Protein AF-A0A5C8S201-F1 (afdb_monomer_lite)

Structure (mmCIF, N/CA/C/O backbone):
data_AF-A0A5C8S201-F1
#
_entry.id   AF-A0A5C8S201-F1
#
loop_
_atom_site.group_PDB
_atom_site.id
_atom_site.type_symbol
_atom_site.label_atom_id
_atom_site.label_alt_id
_atom_site.label_comp_id
_atom_site.label_asym_id
_atom_site.label_entity_id
_atom_site.label_seq_id
_atom_site.pdbx_PDB_ins_code
_atom_site.Cartn_x
_atom_site.Cartn_y
_atom_site.Cartn_z
_atom_site.occupancy
_atom_site.B_iso_or_equiv
_atom_site.auth_seq_id
_atom_site.auth_comp_id
_atom_site.auth_asym_id
_atom_site.auth_atom_id
_atom_site.pdbx_PDB_model_num
ATOM 1 N N . MET A 1 1 ? -7.965 9.736 9.997 1.00 76.38 1 MET A N 1
ATOM 2 C CA . MET A 1 1 ? -7.840 8.799 8.859 1.00 76.38 1 MET A CA 1
ATOM 3 C C . MET A 1 1 ? -8.892 7.715 9.010 1.00 76.38 1 MET A C 1
ATOM 5 O O . MET A 1 1 ? -8.983 7.152 10.094 1.00 76.38 1 MET A O 1
ATOM 9 N N . SER A 1 2 ? -9.700 7.449 7.991 1.00 86.06 2 SER A N 1
ATOM 10 C CA . SER A 1 2 ? -10.673 6.355 7.985 1.00 86.06 2 SER A CA 1
ATOM 11 C C . SER A 1 2 ? -10.128 5.139 7.236 1.00 86.06 2 SER A C 1
ATOM 13 O O . SER A 1 2 ? -9.182 5.245 6.452 1.00 86.06 2 SER A O 1
ATOM 15 N N . GLN A 1 3 ? -10.767 3.989 7.440 1.00 86.44 3 GLN A N 1
ATOM 16 C CA . GLN A 1 3 ? -10.465 2.759 6.711 1.00 86.44 3 GLN A CA 1
ATOM 17 C C . GLN A 1 3 ? -10.490 2.961 5.190 1.00 86.44 3 GLN A C 1
AT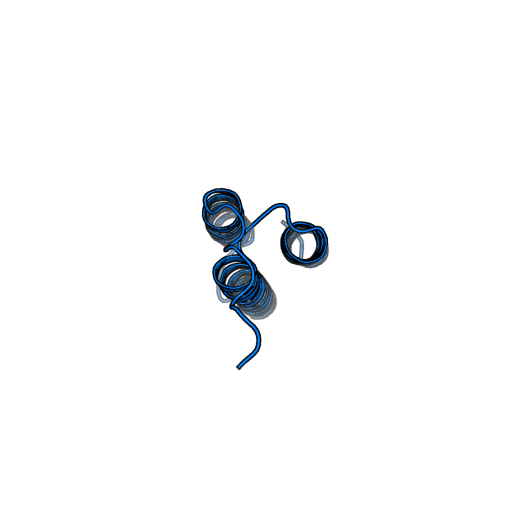OM 19 O O . GLN A 1 3 ? -9.581 2.532 4.486 1.00 86.44 3 GLN A O 1
ATOM 24 N N . ALA A 1 4 ? -11.491 3.690 4.689 1.00 87.56 4 ALA A N 1
ATOM 25 C CA . ALA A 1 4 ? -11.625 3.992 3.266 1.00 87.56 4 ALA A CA 1
ATOM 26 C C . ALA A 1 4 ? -10.421 4.776 2.715 1.00 87.56 4 ALA A C 1
ATOM 28 O O . ALA A 1 4 ? -9.985 4.534 1.593 1.00 87.56 4 ALA A O 1
ATOM 29 N N . GLN A 1 5 ? -9.841 5.680 3.511 1.00 91.19 5 GLN A N 1
ATOM 30 C CA . GLN A 1 5 ? -8.656 6.434 3.100 1.00 91.19 5 GLN A CA 1
ATOM 31 C C . GLN A 1 5 ? -7.401 5.547 3.038 1.00 91.19 5 GLN A C 1
ATOM 33 O O . GLN A 1 5 ? -6.576 5.720 2.142 1.00 91.19 5 GLN A O 1
ATOM 38 N N . LEU A 1 6 ? -7.262 4.575 3.948 1.00 93.56 6 LEU A N 1
ATOM 39 C CA . LEU A 1 6 ? -6.173 3.592 3.899 1.00 93.56 6 LEU A CA 1
ATOM 40 C C . LEU A 1 6 ? -6.316 2.645 2.701 1.00 93.56 6 LEU A C 1
ATOM 42 O O . LEU A 1 6 ? -5.316 2.334 2.055 1.00 93.56 6 LEU A O 1
ATOM 46 N N . SER A 1 7 ? -7.540 2.231 2.367 1.00 92.25 7 SER A N 1
ATOM 47 C CA . SER A 1 7 ? -7.805 1.471 1.140 1.00 92.25 7 SER A CA 1
ATOM 48 C C . SER A 1 7 ? -7.423 2.267 -0.106 1.00 92.25 7 SER A C 1
ATOM 50 O O . SER A 1 7 ? -6.668 1.761 -0.927 1.00 92.25 7 SER A O 1
ATOM 52 N N . ALA A 1 8 ? -7.816 3.541 -0.195 1.00 94.44 8 ALA A N 1
ATOM 53 C CA . ALA A 1 8 ? -7.441 4.390 -1.326 1.00 94.44 8 ALA A CA 1
ATOM 54 C C . ALA A 1 8 ? -5.913 4.512 -1.491 1.00 94.44 8 ALA A C 1
ATOM 56 O O . ALA A 1 8 ? -5.398 4.453 -2.603 1.00 94.44 8 ALA A O 1
ATOM 57 N N . LEU A 1 9 ? -5.167 4.632 -0.388 1.00 95.38 9 LEU A N 1
ATOM 58 C CA . LEU A 1 9 ? -3.700 4.609 -0.393 1.00 95.38 9 LEU A CA 1
ATOM 59 C C . LEU A 1 9 ? -3.134 3.290 -0.943 1.00 95.38 9 LEU A C 1
ATOM 61 O O . LEU A 1 9 ? -2.228 3.301 -1.774 1.00 95.38 9 LEU A O 1
ATOM 65 N N . ALA A 1 10 ? -3.670 2.156 -0.491 1.00 96.94 10 ALA A N 1
ATOM 66 C CA . ALA A 1 10 ? -3.279 0.833 -0.967 1.00 96.94 10 ALA A CA 1
ATOM 67 C C . ALA A 1 10 ? -3.544 0.657 -2.476 1.00 96.94 10 ALA A C 1
ATOM 69 O O . ALA A 1 10 ? -2.700 0.093 -3.179 1.00 96.94 10 ALA A O 1
ATOM 70 N N . ASP A 1 11 ? -4.671 1.176 -2.963 1.00 97.19 11 ASP A N 1
ATOM 71 C CA . ASP A 1 11 ? -5.067 1.116 -4.372 1.00 97.19 11 ASP A CA 1
ATOM 72 C C . ASP A 1 11 ? -4.178 2.014 -5.245 1.00 97.19 11 ASP A C 1
ATOM 74 O O . ASP A 1 11 ? -3.695 1.569 -6.281 1.00 97.19 11 ASP A O 1
ATOM 78 N N . ARG A 1 12 ? -3.801 3.216 -4.779 1.00 96.44 12 ARG A N 1
ATOM 79 C CA . ARG A 1 12 ? -2.835 4.073 -5.499 1.00 96.44 12 ARG A CA 1
ATOM 80 C C . ARG A 1 12 ? -1.489 3.394 -5.738 1.00 96.44 12 ARG A C 1
ATOM 82 O O . ARG A 1 12 ? -0.887 3.585 -6.796 1.00 96.44 12 ARG A O 1
ATOM 89 N N . ILE A 1 13 ? -0.991 2.637 -4.756 1.00 98.00 13 ILE A N 1
ATOM 90 C CA . ILE A 1 13 ? 0.260 1.881 -4.911 1.00 98.00 13 ILE A CA 1
ATOM 91 C C . ILE A 1 13 ? 0.061 0.768 -5.946 1.00 98.00 13 ILE A C 1
ATOM 93 O O . ILE A 1 13 ? 0.931 0.586 -6.800 1.00 98.00 13 ILE A O 1
ATOM 97 N N . GLN A 1 14 ? -1.079 0.068 -5.898 1.00 98.00 14 GLN A N 1
ATOM 98 C CA . GLN A 1 14 ? -1.429 -0.962 -6.876 1.00 98.00 14 GLN A CA 1
ATOM 99 C C . GLN A 1 14 ? -1.440 -0.410 -8.301 1.00 98.00 14 GLN A C 1
ATOM 101 O O . GLN A 1 14 ? -0.667 -0.876 -9.140 1.00 98.00 14 GLN A O 1
ATOM 106 N N . ASP A 1 15 ? -2.202 0.655 -8.532 1.00 98.19 15 ASP A N 1
ATOM 107 C CA . ASP A 1 15 ? -2.283 1.324 -9.829 1.00 98.19 15 ASP A CA 1
ATOM 108 C C . ASP A 1 15 ? -0.903 1.784 -10.314 1.00 98.19 15 ASP A C 1
ATOM 110 O O . ASP A 1 15 ? -0.592 1.738 -11.505 1.00 98.19 15 ASP A O 1
ATOM 114 N N . ALA A 1 16 ? -0.041 2.257 -9.408 1.00 97.56 16 ALA A N 1
ATOM 115 C CA . ALA A 1 16 ? 1.301 2.695 -9.768 1.00 97.56 16 ALA A CA 1
ATOM 116 C C . ALA A 1 16 ? 2.171 1.554 -10.307 1.00 97.56 16 ALA A C 1
ATOM 118 O O . ALA A 1 16 ? 2.858 1.760 -11.310 1.00 97.56 16 ALA A O 1
ATOM 119 N N . TRP A 1 17 ? 2.157 0.364 -9.700 1.00 96.44 17 TRP A N 1
ATOM 120 C CA . TRP A 1 17 ? 2.970 -0.732 -10.234 1.00 96.44 17 TRP A CA 1
ATOM 121 C C . TRP A 1 17 ? 2.333 -1.4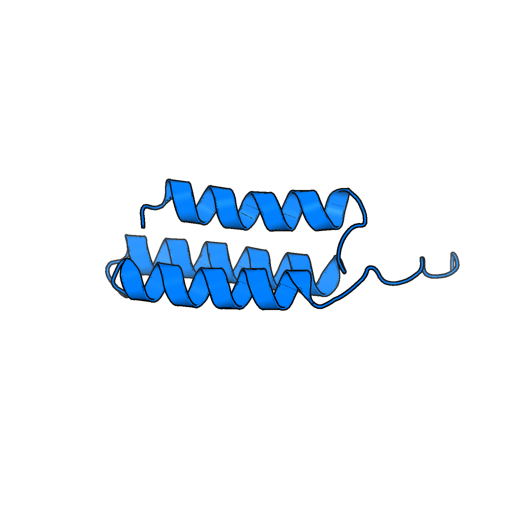00 -11.449 1.00 96.44 17 TRP A C 1
ATOM 123 O O . TRP A 1 17 ? 3.068 -1.853 -12.322 1.00 96.44 17 TRP A O 1
ATOM 133 N N . GLU A 1 18 ? 1.000 -1.479 -11.523 1.00 97.06 18 GLU A N 1
ATOM 134 C CA . GLU A 1 18 ? 0.305 -2.099 -12.662 1.00 97.06 18 GLU A CA 1
ATOM 135 C C . GLU A 1 18 ? 0.559 -1.310 -13.947 1.00 97.06 18 GLU A C 1
ATOM 137 O O . GLU A 1 18 ? 0.736 -1.894 -15.011 1.00 97.06 18 GLU A O 1
ATOM 142 N N . ASN A 1 19 ? 0.697 0.011 -13.822 1.00 96.81 19 ASN A N 1
ATOM 143 C CA . ASN A 1 19 ? 1.044 0.905 -14.924 1.00 96.81 19 ASN A CA 1
ATOM 144 C C . ASN A 1 19 ? 2.559 1.120 -15.089 1.00 96.81 19 ASN A C 1
ATOM 146 O O . ASN A 1 19 ? 2.972 2.059 -15.767 1.00 96.81 19 ASN A O 1
ATOM 150 N N . GLY A 1 20 ? 3.401 0.306 -14.442 1.00 96.06 20 GLY A N 1
ATOM 151 C CA . GLY A 1 20 ? 4.853 0.374 -14.612 1.00 96.06 20 GLY A CA 1
ATOM 152 C C . GLY A 1 20 ? 5.476 1.702 -14.172 1.00 96.06 20 GLY A C 1
ATOM 153 O O . GLY A 1 20 ? 6.474 2.122 -14.746 1.00 96.06 20 GLY A O 1
ATOM 154 N N . ARG A 1 21 ? 4.905 2.387 -13.172 1.00 97.56 21 ARG A N 1
ATOM 155 C CA . ARG A 1 21 ? 5.477 3.624 -12.603 1.00 97.56 21 ARG A CA 1
ATOM 156 C C . ARG A 1 21 ? 6.434 3.358 -11.442 1.00 97.56 21 ARG A C 1
ATOM 158 O O . ARG A 1 21 ? 7.319 4.169 -11.198 1.00 97.56 21 ARG A O 1
ATOM 165 N N . ILE A 1 22 ? 6.266 2.236 -10.740 1.00 98.38 22 ILE A N 1
ATOM 166 C CA . ILE A 1 22 ? 7.105 1.823 -9.603 1.00 98.38 22 ILE A CA 1
ATOM 167 C C . ILE A 1 22 ? 7.446 0.328 -9.665 1.00 98.38 22 ILE A C 1
ATOM 169 O O . ILE A 1 22 ? 6.802 -0.446 -10.376 1.00 98.38 22 ILE A O 1
ATOM 173 N N . CYS A 1 23 ? 8.433 -0.101 -8.879 1.00 98.12 23 CYS A N 1
ATOM 174 C CA . CYS A 1 23 ? 8.789 -1.508 -8.709 1.00 98.12 23 CYS A CA 1
ATOM 175 C C . CYS A 1 23 ? 7.632 -2.317 -8.110 1.00 98.12 23 CYS A C 1
ATOM 177 O O . CYS A 1 23 ? 7.190 -2.068 -6.987 1.00 98.12 23 CYS A O 1
ATOM 179 N N . SER A 1 24 ? 7.196 -3.358 -8.821 1.00 97.06 24 SER A N 1
ATOM 180 C CA . SER A 1 24 ? 6.078 -4.195 -8.378 1.00 97.06 24 SER A CA 1
ATOM 181 C C . SER A 1 24 ? 6.387 -5.036 -7.132 1.00 97.06 24 SER A C 1
ATOM 183 O O . SER A 1 24 ? 5.483 -5.313 -6.347 1.00 97.06 24 SER A O 1
ATOM 185 N N . LEU A 1 25 ? 7.653 -5.403 -6.892 1.00 97.00 25 LEU A N 1
ATOM 186 C CA . LEU A 1 25 ? 8.059 -6.139 -5.686 1.00 97.00 25 LEU A CA 1
ATOM 187 C C . LEU A 1 25 ? 7.909 -5.275 -4.431 1.00 97.00 25 LEU A C 1
ATOM 189 O O . LEU A 1 25 ? 7.265 -5.690 -3.466 1.00 97.00 25 LEU A O 1
ATOM 193 N N . VAL A 1 26 ? 8.459 -4.058 -4.472 1.00 97.94 26 VAL A N 1
ATOM 194 C CA . VAL A 1 26 ? 8.360 -3.103 -3.361 1.00 97.94 26 VAL A CA 1
ATOM 195 C C . VAL A 1 26 ? 6.911 -2.652 -3.188 1.00 97.94 26 VAL A C 1
ATOM 197 O O . VAL A 1 26 ? 6.384 -2.700 -2.077 1.00 97.94 26 VAL A O 1
ATOM 200 N N . GLY A 1 27 ? 6.235 -2.308 -4.289 1.00 98.06 27 GLY A N 1
ATOM 201 C CA . GLY A 1 27 ? 4.837 -1.887 -4.290 1.00 98.06 27 GLY A CA 1
ATOM 202 C C . GLY A 1 27 ? 3.915 -2.899 -3.607 1.00 98.06 27 GLY A C 1
ATOM 203 O O . GLY A 1 27 ? 3.195 -2.535 -2.675 1.00 98.06 27 GLY A O 1
ATOM 204 N N . ARG A 1 28 ? 3.985 -4.186 -3.981 1.00 98.12 28 ARG A N 1
ATOM 205 C CA . ARG A 1 28 ? 3.171 -5.246 -3.353 1.00 98.12 28 ARG A CA 1
ATOM 206 C C . ARG A 1 28 ? 3.411 -5.355 -1.847 1.00 98.12 28 ARG A C 1
ATOM 208 O O . ARG A 1 28 ? 2.447 -5.471 -1.087 1.00 98.12 28 ARG A O 1
ATOM 215 N N . GLY A 1 29 ? 4.671 -5.286 -1.412 1.00 98.50 29 GLY A N 1
ATOM 216 C CA . GLY A 1 29 ? 5.028 -5.303 0.008 1.00 98.50 29 GLY A CA 1
ATOM 217 C C . GLY A 1 29 ? 4.451 -4.107 0.771 1.00 98.50 29 GLY A C 1
ATOM 218 O O . GLY A 1 29 ? 3.816 -4.279 1.815 1.00 98.50 29 GLY A O 1
ATOM 219 N N . CYS A 1 30 ? 4.596 -2.899 0.222 1.00 98.56 30 CYS A N 1
ATOM 220 C CA . CYS A 1 30 ? 4.050 -1.681 0.817 1.00 98.56 30 CYS A CA 1
ATOM 221 C C . CYS A 1 30 ? 2.517 -1.686 0.863 1.00 98.56 30 CYS A C 1
ATOM 223 O O . CYS A 1 30 ? 1.943 -1.357 1.902 1.00 98.56 30 CYS A O 1
ATOM 225 N N . ARG A 1 31 ? 1.835 -2.144 -0.195 1.00 98.50 31 ARG A N 1
ATOM 226 C CA . ARG A 1 31 ? 0.374 -2.308 -0.176 1.00 98.50 31 ARG A CA 1
ATOM 227 C C . ARG A 1 31 ? -0.068 -3.278 0.916 1.00 98.50 31 ARG A C 1
ATOM 229 O O . ARG A 1 31 ? -0.961 -2.955 1.697 1.00 98.50 31 ARG A O 1
ATOM 236 N N . ALA A 1 32 ? 0.565 -4.450 1.007 1.00 98.44 32 ALA A N 1
ATOM 237 C CA . ALA A 1 32 ? 0.251 -5.430 2.047 1.00 98.44 32 ALA A CA 1
ATOM 238 C C . ALA A 1 32 ? 0.446 -4.847 3.459 1.00 98.44 32 ALA A C 1
ATOM 240 O O . ALA A 1 32 ? -0.371 -5.088 4.353 1.00 98.44 32 ALA A O 1
ATOM 241 N N . ARG A 1 33 ? 1.483 -4.021 3.650 1.00 98.38 33 ARG A N 1
ATOM 242 C CA . ARG A 1 33 ? 1.709 -3.276 4.895 1.00 98.38 33 ARG A CA 1
ATOM 243 C C . ARG A 1 33 ? 0.562 -2.308 5.204 1.00 98.38 33 ARG A C 1
ATOM 245 O O . ARG A 1 33 ? 0.093 -2.314 6.340 1.00 98.38 33 ARG A O 1
ATOM 252 N N . ILE A 1 34 ? 0.062 -1.540 4.233 1.00 98.31 34 ILE A N 1
ATOM 253 C CA . ILE A 1 34 ? -1.088 -0.632 4.430 1.00 98.31 34 ILE A CA 1
ATOM 254 C C . ILE A 1 34 ? -2.356 -1.407 4.802 1.00 98.31 34 ILE A C 1
ATOM 256 O O . ILE A 1 34 ? -3.032 -1.050 5.766 1.00 98.31 34 ILE A O 1
ATOM 260 N N . VAL A 1 35 ? -2.629 -2.532 4.137 1.00 97.81 35 VAL A N 1
ATOM 261 C CA . VAL A 1 35 ? -3.752 -3.416 4.500 1.00 97.81 35 VAL A CA 1
ATOM 262 C C . VAL A 1 35 ? -3.610 -3.940 5.936 1.00 97.81 35 VAL A C 1
ATOM 264 O O . VAL A 1 35 ? -4.593 -4.051 6.670 1.00 97.81 35 VAL A O 1
ATOM 267 N N . ARG A 1 36 ? -2.387 -4.249 6.387 1.00 98.25 36 ARG A N 1
ATOM 268 C CA . ARG A 1 36 ? -2.148 -4.661 7.777 1.00 98.25 36 ARG A CA 1
ATOM 269 C C . ARG A 1 36 ? -2.375 -3.517 8.769 1.00 98.25 36 ARG A C 1
ATOM 271 O O . ARG A 1 36 ? -2.918 -3.785 9.839 1.00 98.25 36 ARG A O 1
ATOM 278 N N . ILE A 1 37 ? -1.986 -2.289 8.422 1.00 98.25 37 ILE A N 1
ATOM 279 C CA . ILE A 1 37 ? -2.222 -1.073 9.220 1.00 98.25 37 ILE A CA 1
ATOM 280 C C . ILE A 1 37 ? -3.726 -0.826 9.384 1.00 98.25 37 ILE A C 1
ATOM 282 O O . ILE A 1 37 ? -4.179 -0.628 10.507 1.00 98.25 37 ILE A O 1
ATOM 286 N N . ALA A 1 38 ? -4.493 -0.933 8.300 1.00 97.25 38 ALA A N 1
ATOM 287 C CA . ALA A 1 38 ? -5.952 -0.826 8.297 1.00 97.25 38 ALA A CA 1
ATOM 288 C C . ALA A 1 38 ? -6.601 -1.803 9.297 1.00 97.25 38 ALA A C 1
ATOM 290 O O . ALA A 1 38 ? -7.325 -1.401 10.203 1.00 97.25 38 ALA A O 1
ATOM 291 N N . ARG A 1 39 ? -6.193 -3.079 9.263 1.00 96.94 39 ARG A N 1
ATOM 292 C CA . ARG A 1 39 ? -6.651 -4.091 10.237 1.00 96.94 39 ARG A CA 1
ATOM 293 C C . ARG A 1 39 ? -6.259 -3.781 11.687 1.00 96.94 39 ARG A C 1
ATOM 295 O O . ARG A 1 39 ? -6.952 -4.204 12.605 1.00 96.94 39 ARG A O 1
ATOM 302 N N . LEU A 1 40 ? -5.119 -3.124 11.919 1.00 97.81 40 LEU A N 1
ATOM 303 C CA . LEU A 1 40 ? -4.699 -2.724 13.269 1.00 97.81 40 LEU A CA 1
ATOM 304 C C . LEU A 1 40 ? -5.528 -1.546 13.789 1.00 97.81 40 LEU A C 1
ATOM 306 O O . LEU A 1 40 ? -5.847 -1.529 14.977 1.00 97.81 40 LEU A O 1
ATOM 310 N N . LEU A 1 41 ? -5.875 -0.600 12.912 1.00 97.50 41 LEU A N 1
ATOM 311 C CA . LEU A 1 41 ? -6.769 0.511 13.225 1.00 97.50 41 LEU A CA 1
ATOM 312 C C . LEU A 1 41 ? -8.173 -0.005 13.567 1.00 97.50 41 LEU A C 1
ATOM 314 O O . LEU A 1 41 ? -8.689 0.327 14.630 1.00 97.50 41 LEU A O 1
ATOM 318 N N . ASP A 1 42 ? -8.739 -0.883 12.732 1.00 96.50 42 ASP A N 1
ATOM 319 C CA . ASP A 1 42 ? -10.058 -1.492 12.969 1.00 96.50 42 ASP A CA 1
ATOM 320 C C . ASP A 1 42 ? -10.119 -2.252 14.301 1.00 96.50 42 ASP A C 1
ATOM 322 O O . ASP A 1 42 ? -11.116 -2.210 15.015 1.00 96.50 42 ASP A O 1
ATOM 326 N N . ALA A 1 43 ? -9.028 -2.932 14.661 1.00 97.31 43 ALA A N 1
ATOM 327 C CA . ALA A 1 43 ? -8.915 -3.659 15.921 1.00 97.31 43 ALA A CA 1
ATOM 328 C C . ALA A 1 43 ? -8.615 -2.755 17.137 1.00 97.31 43 ALA A C 1
ATOM 330 O O . ALA A 1 43 ? -8.343 -3.275 18.221 1.00 97.31 43 ALA A O 1
ATOM 331 N N . GLY A 1 44 ? -8.574 -1.427 16.968 1.00 97.31 44 GLY A N 1
ATOM 332 C CA . GLY A 1 44 ? -8.266 -0.469 18.035 1.00 97.31 44 GLY A CA 1
ATOM 333 C C . GLY A 1 44 ? -6.846 -0.598 18.599 1.00 97.31 44 GLY A C 1
ATOM 334 O O . GLY A 1 44 ? -6.581 -0.182 19.724 1.00 97.31 44 GLY A O 1
ATOM 335 N N . ARG A 1 45 ? -5.919 -1.215 17.852 1.00 98.44 45 ARG A N 1
ATOM 336 C CA . ARG A 1 45 ? -4.533 -1.453 18.296 1.00 98.44 45 ARG A CA 1
ATOM 337 C C . ARG A 1 45 ? -3.618 -0.256 18.062 1.00 98.44 45 ARG A C 1
ATOM 339 O O . ARG A 1 45 ? -2.545 -0.206 18.657 1.00 98.44 45 ARG A O 1
ATOM 346 N N . ILE A 1 46 ? -4.023 0.661 17.189 1.00 97.88 46 ILE A N 1
ATOM 347 C CA . ILE A 1 46 ? -3.366 1.940 16.910 1.00 97.88 46 ILE A CA 1
ATOM 348 C C . ILE A 1 46 ? -4.435 3.008 16.676 1.00 97.88 46 ILE A C 1
ATOM 350 O O . ILE A 1 46 ? -5.532 2.690 16.220 1.00 97.88 46 ILE A O 1
ATOM 354 N N . ASP A 1 47 ? -4.104 4.266 16.956 1.00 96.62 47 ASP A N 1
ATOM 355 C CA . ASP A 1 47 ? -4.964 5.400 16.619 1.00 96.62 47 ASP A CA 1
ATOM 356 C C . ASP A 1 47 ? -4.873 5.784 15.127 1.00 96.62 47 ASP A C 1
ATOM 358 O O . ASP A 1 47 ? -3.997 5.333 14.375 1.00 96.62 47 ASP A O 1
ATOM 362 N N . ALA A 1 48 ? -5.804 6.634 14.693 1.00 96.31 48 ALA A N 1
ATOM 363 C CA . ALA A 1 48 ? -5.933 7.049 13.300 1.00 96.31 48 ALA A CA 1
ATOM 364 C C . ALA A 1 48 ? -4.735 7.870 12.787 1.00 96.31 48 ALA A C 1
ATOM 366 O O . ALA A 1 48 ? -4.401 7.785 11.601 1.00 96.31 48 ALA A O 1
ATOM 367 N N . ASP A 1 49 ? -4.079 8.644 13.652 1.00 95.88 49 ASP A N 1
ATOM 368 C CA . ASP A 1 49 ? -2.933 9.476 13.277 1.00 95.88 49 ASP A CA 1
ATOM 369 C C . ASP A 1 49 ? -1.679 8.622 13.091 1.00 95.88 49 ASP A C 1
ATOM 371 O O . ASP A 1 49 ? -0.892 8.826 12.162 1.00 95.88 49 ASP A O 1
ATOM 375 N N . ARG A 1 50 ? -1.497 7.614 13.946 1.00 97.75 50 ARG A N 1
ATOM 376 C CA . ARG A 1 50 ? -0.429 6.631 13.818 1.00 97.75 50 ARG A CA 1
ATOM 377 C C . ARG A 1 50 ? -0.634 5.770 12.581 1.00 97.75 50 ARG A C 1
ATOM 379 O O . ARG A 1 50 ? 0.341 5.535 11.866 1.00 97.75 50 ARG A O 1
ATOM 386 N N . ALA A 1 51 ? -1.868 5.349 12.304 1.00 98.19 51 ALA A N 1
ATOM 387 C CA . ALA A 1 51 ? -2.204 4.627 11.082 1.00 98.19 51 ALA A CA 1
ATOM 388 C C . ALA A 1 51 ? -1.864 5.448 9.827 1.00 98.19 51 ALA A C 1
ATOM 390 O O . ALA A 1 51 ? -1.221 4.926 8.917 1.00 98.19 51 ALA A O 1
ATOM 391 N N . LEU A 1 52 ? -2.205 6.744 9.815 1.00 96.19 52 LEU A N 1
ATOM 392 C CA . LEU A 1 52 ? -1.848 7.655 8.727 1.00 96.19 52 LEU A CA 1
ATOM 393 C C . LEU A 1 52 ? -0.336 7.729 8.510 1.00 96.19 52 LEU A C 1
ATOM 395 O O . LEU A 1 52 ? 0.129 7.486 7.398 1.00 96.19 52 LEU A O 1
ATOM 399 N N . ARG A 1 53 ? 0.433 8.038 9.563 1.00 97.12 5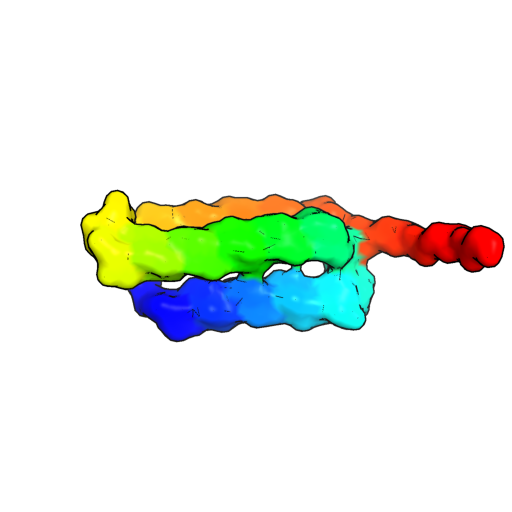3 ARG A N 1
ATOM 400 C CA . ARG A 1 53 ? 1.895 8.179 9.452 1.00 97.12 53 ARG A CA 1
ATOM 401 C C . ARG A 1 53 ? 2.534 6.916 8.876 1.00 97.12 53 ARG A C 1
ATOM 403 O O . ARG A 1 53 ? 3.292 6.996 7.916 1.00 97.12 53 ARG A O 1
ATOM 410 N N . LEU A 1 54 ? 2.158 5.748 9.399 1.00 98.31 54 LEU A N 1
ATOM 411 C CA . LEU A 1 54 ? 2.685 4.464 8.933 1.00 98.31 54 LEU A CA 1
ATOM 412 C C . LEU A 1 54 ? 2.300 4.150 7.478 1.00 98.31 54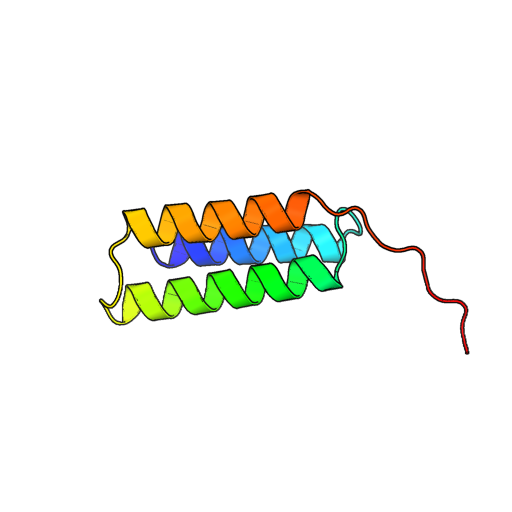 LEU A C 1
ATOM 414 O O . LEU A 1 54 ? 3.079 3.514 6.765 1.00 98.31 54 LEU A O 1
ATOM 418 N N . ALA A 1 55 ? 1.106 4.558 7.041 1.00 98.06 55 ALA A N 1
ATOM 419 C CA . ALA A 1 55 ? 0.662 4.354 5.667 1.00 98.06 55 ALA A CA 1
ATOM 420 C C . ALA A 1 55 ? 1.389 5.289 4.688 1.00 98.06 55 ALA A C 1
ATOM 422 O O . ALA A 1 55 ? 1.809 4.836 3.625 1.00 98.06 55 ALA A O 1
ATOM 423 N N . MET A 1 56 ? 1.616 6.550 5.070 1.00 96.44 56 MET A N 1
ATOM 424 C CA . MET A 1 56 ? 2.414 7.503 4.287 1.00 96.44 56 MET A CA 1
ATOM 425 C C . MET A 1 56 ? 3.876 7.073 4.163 1.00 96.44 56 MET A C 1
ATOM 427 O O . MET A 1 56 ? 4.449 7.189 3.087 1.00 96.44 56 MET A O 1
ATOM 431 N N . GLU A 1 57 ? 4.475 6.535 5.231 1.00 98.06 57 GLU A N 1
ATOM 432 C CA . GLU A 1 57 ? 5.820 5.947 5.173 1.00 98.06 57 GLU A CA 1
ATOM 433 C C . GLU A 1 57 ? 5.888 4.818 4.130 1.00 98.06 57 GLU A C 1
ATOM 435 O O . GLU A 1 57 ? 6.824 4.756 3.333 1.00 98.06 57 GLU A O 1
ATOM 440 N N . ALA A 1 58 ? 4.885 3.931 4.115 1.00 98.38 58 ALA A N 1
ATOM 441 C CA . ALA A 1 58 ? 4.822 2.817 3.172 1.00 98.38 58 ALA A CA 1
ATOM 442 C C . ALA A 1 58 ? 4.612 3.287 1.723 1.00 98.38 58 ALA A C 1
ATOM 444 O O . ALA A 1 58 ? 5.266 2.770 0.817 1.00 98.38 58 ALA A O 1
ATOM 445 N N . GLU A 1 59 ? 3.731 4.265 1.500 1.00 97.62 59 GLU A N 1
ATOM 446 C CA . GLU A 1 59 ? 3.540 4.875 0.182 1.00 97.62 59 GLU A CA 1
ATOM 447 C C . GLU A 1 59 ? 4.819 5.566 -0.296 1.00 97.62 59 GLU A C 1
ATOM 449 O O . GLU A 1 59 ? 5.282 5.280 -1.396 1.00 97.62 59 GLU A O 1
ATOM 454 N N . GLY A 1 60 ? 5.438 6.401 0.543 1.00 97.56 60 GLY A N 1
ATOM 455 C CA . GLY A 1 60 ? 6.693 7.075 0.218 1.00 97.56 60 GLY A CA 1
ATOM 456 C C . GLY A 1 60 ? 7.784 6.080 -0.172 1.00 97.56 60 GLY A C 1
ATOM 457 O O . GLY A 1 60 ? 8.386 6.217 -1.233 1.00 97.56 60 GLY A O 1
ATOM 458 N N . ALA A 1 61 ? 7.962 5.019 0.621 1.00 97.69 61 ALA A N 1
ATOM 459 C CA . ALA A 1 61 ? 8.904 3.953 0.299 1.00 97.69 61 ALA A CA 1
ATOM 460 C C . ALA A 1 61 ? 8.580 3.268 -1.037 1.00 97.69 61 ALA A C 1
ATOM 462 O O . ALA A 1 61 ? 9.493 3.011 -1.811 1.00 97.69 61 ALA A O 1
ATOM 463 N N . ALA A 1 62 ? 7.305 2.998 -1.341 1.00 98.12 62 ALA A N 1
ATOM 464 C CA . ALA A 1 62 ? 6.916 2.396 -2.616 1.00 98.12 62 ALA A CA 1
ATOM 465 C C . ALA A 1 62 ? 7.256 3.298 -3.814 1.00 98.12 62 ALA A C 1
ATOM 467 O O . ALA A 1 62 ? 7.731 2.807 -4.837 1.00 98.12 62 ALA A O 1
ATOM 468 N N . MET A 1 63 ? 7.053 4.609 -3.664 1.00 97.44 63 MET A N 1
ATOM 469 C CA . MET A 1 63 ? 7.289 5.604 -4.714 1.00 97.44 63 MET A CA 1
ATOM 470 C C . MET A 1 63 ? 8.777 5.908 -4.955 1.00 97.44 63 MET A C 1
ATOM 472 O O . MET A 1 63 ? 9.108 6.534 -5.957 1.00 97.44 63 MET A O 1
ATOM 476 N N . CYS A 1 64 ? 9.687 5.453 -4.085 1.00 98.06 64 CYS A N 1
ATOM 477 C CA . CYS A 1 64 ? 11.131 5.644 -4.262 1.00 98.06 64 CYS A CA 1
ATOM 478 C C . CYS A 1 64 ? 11.779 4.685 -5.272 1.00 98.06 64 CYS A C 1
ATOM 480 O O . CYS A 1 64 ? 12.891 4.953 -5.725 1.00 98.06 64 CYS A O 1
ATOM 482 N N . PHE A 1 65 ? 11.139 3.562 -5.607 1.00 97.75 65 PHE A N 1
ATOM 483 C CA . PHE A 1 65 ? 11.759 2.524 -6.435 1.00 97.75 65 PHE A CA 1
ATOM 484 C C . PHE A 1 65 ? 11.127 2.481 -7.822 1.00 97.75 65 PHE A C 1
ATOM 486 O O . PHE A 1 65 ? 9.969 2.089 -7.972 1.0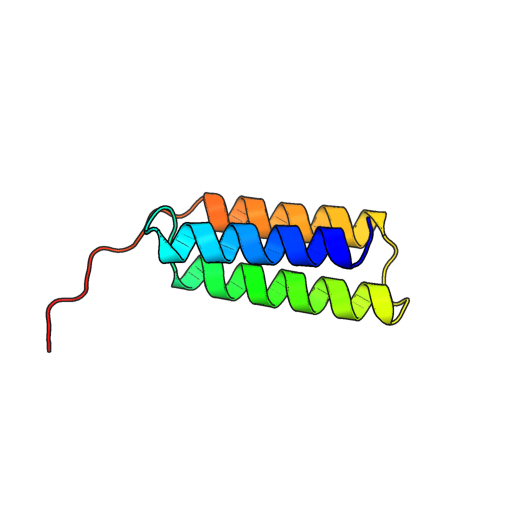0 97.75 65 PHE A O 1
ATOM 493 N N . ALA A 1 66 ? 11.914 2.826 -8.841 1.00 97.38 66 ALA A N 1
ATOM 494 C CA . ALA A 1 66 ? 11.535 2.667 -10.241 1.00 97.38 66 ALA A CA 1
ATOM 495 C C . ALA A 1 66 ? 11.311 1.180 -10.606 1.00 97.38 66 ALA A C 1
ATOM 497 O O . ALA A 1 66 ? 11.846 0.296 -9.927 1.00 97.38 66 ALA A O 1
ATOM 498 N N . PRO A 1 67 ? 10.530 0.875 -11.659 1.00 97.31 67 PRO A N 1
ATOM 499 C CA . PRO A 1 67 ? 10.332 -0.493 -12.132 1.00 97.31 67 PRO A CA 1
ATOM 500 C C . PRO A 1 67 ? 11.649 -1.202 -12.447 1.00 97.31 67 PRO A C 1
ATOM 502 O O . PRO A 1 67 ? 12.589 -0.595 -12.958 1.00 97.31 67 PRO A O 1
ATOM 505 N N . LEU A 1 68 ? 11.693 -2.509 -12.187 1.00 93.75 68 LEU A N 1
ATOM 506 C CA . LEU A 1 68 ? 12.771 -3.352 -12.691 1.00 93.75 68 LEU A CA 1
ATOM 507 C C . LEU A 1 68 ? 12.560 -3.618 -14.189 1.00 93.75 68 LEU A C 1
ATOM 509 O O . LEU A 1 68 ? 11.409 -3.724 -14.625 1.00 93.75 68 LEU A O 1
ATOM 513 N N . PRO A 1 69 ? 13.641 -3.755 -14.974 1.00 91.44 69 PRO A N 1
ATOM 514 C CA . PRO A 1 69 ? 13.532 -4.237 -16.343 1.00 91.44 69 PRO A CA 1
ATOM 515 C C . PRO A 1 69 ? 12.917 -5.641 -16.363 1.00 91.44 69 PRO A C 1
ATOM 517 O O . PRO A 1 69 ? 13.032 -6.396 -15.395 1.00 91.44 69 PRO A O 1
ATOM 520 N N . ALA A 1 70 ? 12.264 -5.990 -17.472 1.00 86.12 70 ALA A N 1
ATOM 521 C CA . ALA A 1 70 ? 11.748 -7.338 -17.662 1.00 86.12 70 ALA A CA 1
ATOM 522 C C . ALA A 1 70 ? 12.898 -8.353 -17.577 1.00 86.12 70 ALA A C 1
ATOM 524 O O . ALA A 1 70 ? 13.951 -8.156 -18.188 1.00 86.12 70 ALA A O 1
ATOM 525 N N . GLU A 1 71 ? 12.694 -9.436 -16.826 1.00 83.94 71 GLU A N 1
ATOM 526 C CA . GLU A 1 71 ? 13.605 -10.573 -16.902 1.00 83.94 71 GLU A CA 1
ATOM 527 C C . GLU A 1 71 ? 13.547 -11.155 -18.322 1.00 83.94 71 GLU A C 1
ATOM 529 O O . GLU A 1 71 ? 12.461 -11.225 -18.912 1.00 83.94 71 GLU A O 1
ATOM 534 N N . PRO A 1 72 ? 14.688 -11.573 -18.893 1.00 83.44 72 PRO A N 1
ATOM 535 C CA . PRO A 1 72 ? 14.663 -12.343 -20.125 1.00 83.44 72 PRO A CA 1
ATOM 536 C C . PRO A 1 72 ? 13.809 -13.598 -19.910 1.00 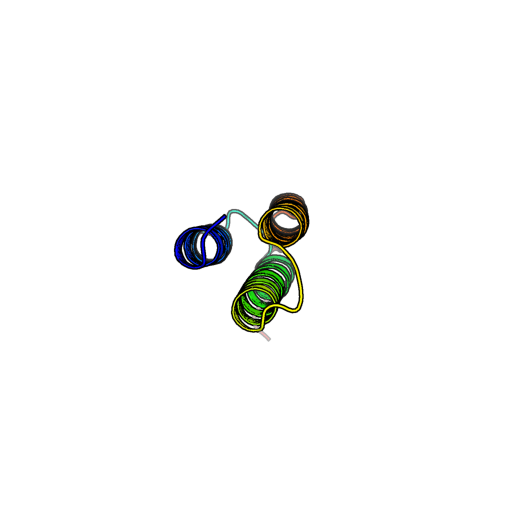83.44 72 PRO A C 1
ATOM 538 O O . PRO A 1 72 ? 13.866 -14.224 -18.848 1.00 83.44 72 PRO A O 1
ATOM 541 N N . ALA A 1 73 ? 13.005 -13.952 -20.914 1.00 80.25 73 ALA A N 1
ATOM 542 C CA . ALA A 1 73 ? 12.266 -15.207 -20.890 1.00 80.25 73 ALA A CA 1
ATOM 543 C C . ALA A 1 73 ? 13.259 -16.363 -20.673 1.00 80.25 73 ALA A C 1
ATOM 545 O O . ALA A 1 73 ? 14.293 -16.415 -21.341 1.00 80.25 73 ALA A O 1
ATOM 546 N N . ARG A 1 74 ? 12.965 -17.222 -19.691 1.00 71.44 74 ARG A N 1
ATOM 547 C CA . ARG A 1 74 ? 13.754 -18.429 -19.412 1.00 71.44 74 ARG A CA 1
ATOM 548 C C . ARG A 1 74 ? 13.556 -19.483 -20.488 1.00 71.44 74 ARG A C 1
ATOM 550 O O . ARG A 1 74 ? 12.411 -19.592 -20.981 1.00 71.44 74 ARG A O 1
#

Foldseek 3Di:
DALVVLVVLLVVLVVCVVVQNFAPVLSVVLSVQSVVLSVCCVVVVDDPVVSVVSNVVSSVRRNVGGYDPDDPDD

pLDDT: mean 95.31, std 5.34, range [71.44, 98.56]

Secondary structure (DSSP, 8-state):
--HHHHHHHHHHHHHHHHTTSS-HHHHHHHHHHHHHHHHHHHTTSS-HHHHHHHHHHHHHHHHTSPPPPPPPP-

Radius of gyration: 13.47 Å; chains: 1; bounding box: 26×28×39 Å

Sequence (74 aa):
MSQAQLSALADRIQDAWENGRICSLVGRGCRARIVRIARLLDAGRIDADRALRLAMEAEGAAMCFAPLPAEPAR